Protein AF-A0A924IE80-F1 (afdb_monomer_lite)

pLDDT: mean 71.98, std 10.64, range [35.38, 88.12]

Secondary structure (DSSP, 8-state):
-HHHHHHHHHHHHHHTTTT--PPPPPPPSS-EEEEEESTTHHHHHHTT---S---EEEEEE-----S--TBTTTB-TTSEEE--SSPPEEEEESS-EEETTEEEPTTEEEEE-EEE-----

Structure (mmCIF, N/CA/C/O backbone):
data_AF-A0A924IE80-F1
#
_entry.id   AF-A0A924IE80-F1
#
loop_
_atom_site.group_PDB
_atom_site.id
_atom_site.type_symbol
_atom_site.label_atom_id
_atom_site.label_alt_id
_atom_site.label_comp_id
_atom_site.label_asym_id
_atom_site.label_entity_id
_atom_site.label_seq_id
_atom_site.pdbx_PDB_ins_code
_atom_site.Cartn_x
_atom_site.Cartn_y
_atom_site.Cartn_z
_atom_site.occupancy
_atom_site.B_iso_or_equiv
_atom_site.auth_seq_id
_atom_site.auth_comp_id
_atom_site.auth_asym_id
_atom_site.auth_atom_id
_atom_site.pdbx_PDB_model_num
ATOM 1 N N . MET A 1 1 ? 17.690 45.212 -43.911 1.00 59.78 1 MET A N 1
ATOM 2 C CA . MET A 1 1 ? 18.746 44.313 -43.384 1.00 59.78 1 MET A CA 1
ATOM 3 C C . MET A 1 1 ? 18.591 43.998 -41.893 1.00 59.78 1 MET A C 1
ATOM 5 O O . MET A 1 1 ? 18.594 42.826 -41.557 1.00 59.78 1 MET A O 1
ATOM 9 N N . LYS A 1 2 ? 18.344 44.976 -41.002 1.00 60.34 2 LYS A N 1
ATOM 10 C CA . LYS A 1 2 ? 18.160 44.726 -39.549 1.00 60.34 2 LYS A CA 1
ATOM 11 C C . LYS A 1 2 ? 17.038 43.725 -39.193 1.00 60.34 2 LYS A C 1
ATOM 13 O O . LYS A 1 2 ? 17.236 42.889 -38.327 1.00 60.34 2 LYS A O 1
ATOM 18 N N . LYS A 1 3 ? 15.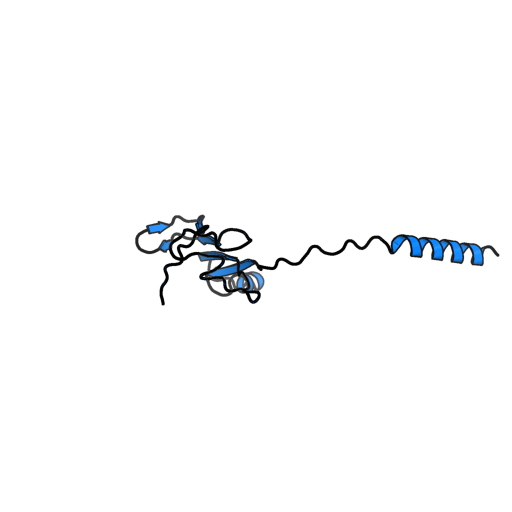898 43.750 -39.900 1.00 63.81 3 LYS A N 1
ATOM 19 C CA . LYS A 1 3 ? 14.771 42.818 -39.663 1.00 63.81 3 LYS A CA 1
ATOM 20 C C . LYS A 1 3 ? 15.092 41.357 -40.024 1.00 63.81 3 LYS A C 1
ATOM 22 O O . LYS A 1 3 ? 14.617 40.458 -39.349 1.00 63.81 3 LYS A O 1
ATOM 27 N N . ILE A 1 4 ? 15.926 41.130 -41.043 1.00 79.81 4 ILE A N 1
ATOM 28 C CA . ILE A 1 4 ? 16.344 39.781 -41.472 1.00 79.81 4 ILE A CA 1
ATOM 29 C C . ILE A 1 4 ? 17.309 39.179 -40.446 1.00 79.81 4 ILE A C 1
ATOM 31 O O . ILE A 1 4 ? 17.171 38.015 -40.088 1.00 79.81 4 ILE A O 1
ATOM 35 N N . VAL A 1 5 ? 18.224 39.995 -39.909 1.00 79.62 5 VAL A N 1
ATOM 36 C CA . VAL A 1 5 ? 19.156 39.566 -38.856 1.00 79.62 5 VAL A CA 1
ATOM 37 C C . VAL A 1 5 ? 18.403 39.155 -37.588 1.00 79.62 5 VAL A C 1
ATOM 39 O O . VAL A 1 5 ? 18.715 38.110 -37.038 1.00 79.62 5 VAL A O 1
ATOM 42 N N . VAL A 1 6 ? 17.373 39.910 -37.177 1.00 81.81 6 VAL A N 1
ATOM 43 C CA . VAL A 1 6 ? 16.555 39.600 -35.984 1.00 81.81 6 VAL A CA 1
ATOM 44 C C . VAL A 1 6 ? 15.767 38.294 -36.132 1.00 81.81 6 VAL A C 1
ATOM 46 O O . VAL A 1 6 ? 15.675 37.524 -35.180 1.00 81.81 6 VAL A O 1
ATOM 49 N N . VAL A 1 7 ? 15.220 38.014 -37.319 1.00 84.06 7 VAL A N 1
ATOM 50 C CA . VAL A 1 7 ? 14.508 36.750 -37.576 1.00 84.06 7 VAL A CA 1
ATOM 51 C C . VAL A 1 7 ? 15.475 35.565 -37.520 1.00 84.06 7 VAL A C 1
ATOM 53 O O . VAL A 1 7 ? 15.144 34.530 -36.949 1.00 84.06 7 VAL A O 1
ATOM 56 N N . PHE A 1 8 ? 16.694 35.729 -38.038 1.00 81.44 8 PHE A N 1
ATOM 57 C CA . PHE A 1 8 ? 17.689 34.660 -38.052 1.00 81.44 8 PHE A CA 1
ATOM 58 C C . PHE A 1 8 ? 18.229 34.333 -36.650 1.00 81.44 8 PHE A C 1
ATOM 60 O O . PHE A 1 8 ? 18.360 33.159 -36.306 1.00 81.44 8 PHE A O 1
ATOM 67 N N . THR A 1 9 ? 18.471 35.339 -35.799 1.00 78.44 9 THR A N 1
ATOM 68 C CA . THR A 1 9 ? 18.851 35.109 -34.392 1.00 78.44 9 THR A CA 1
ATOM 69 C C . THR A 1 9 ? 17.718 34.511 -33.565 1.00 78.44 9 THR A C 1
ATOM 71 O O . THR A 1 9 ? 17.985 33.666 -32.712 1.00 78.44 9 THR A O 1
ATOM 74 N N . LEU A 1 10 ? 16.461 34.879 -33.832 1.00 78.88 10 LEU A N 1
ATOM 75 C CA . LEU A 1 10 ? 15.306 34.286 -33.154 1.00 78.88 10 LEU A CA 1
ATOM 76 C C . LEU A 1 10 ? 15.126 32.806 -33.529 1.00 78.88 10 LEU A C 1
ATOM 78 O O . LEU A 1 10 ? 14.924 31.972 -32.650 1.00 78.88 10 LEU A O 1
ATOM 82 N N . CYS A 1 11 ? 15.269 32.456 -34.811 1.00 74.75 11 CYS A N 1
ATOM 83 C CA . CYS A 1 11 ? 15.230 31.062 -35.259 1.00 74.75 11 CYS A CA 1
ATOM 84 C C . CYS A 1 11 ? 16.367 30.225 -34.653 1.00 74.75 11 CYS A C 1
ATOM 86 O O . CYS A 1 11 ? 16.136 29.082 -34.265 1.00 74.75 11 CYS A O 1
ATOM 88 N N . PHE A 1 12 ? 17.569 30.793 -34.508 1.00 73.88 12 PHE A N 1
ATOM 89 C CA . PHE A 1 12 ? 18.700 30.097 -33.888 1.00 73.88 12 PHE A CA 1
ATOM 90 C C . PHE A 1 12 ? 18.467 29.806 -32.393 1.00 73.88 12 PHE A C 1
ATOM 92 O O . PHE A 1 12 ? 18.850 28.746 -31.905 1.00 73.88 12 PHE A O 1
ATOM 99 N N . PHE A 1 13 ? 17.771 30.698 -31.679 1.00 69.00 13 PHE A N 1
ATOM 100 C CA . PHE A 1 13 ? 17.421 30.514 -30.264 1.00 69.00 13 PHE A CA 1
ATOM 101 C C . PHE A 1 13 ? 16.353 29.429 -30.031 1.00 69.00 13 PHE A C 1
ATOM 103 O O . PHE A 1 13 ? 16.308 28.816 -28.968 1.00 69.00 13 PHE A O 1
ATOM 110 N N . ILE A 1 14 ? 15.490 29.164 -31.016 1.00 70.81 14 ILE A N 1
ATOM 111 C CA . ILE A 1 14 ? 14.446 28.131 -30.910 1.00 70.81 14 ILE A CA 1
ATOM 112 C C . ILE A 1 14 ? 15.045 26.726 -31.102 1.00 70.81 14 ILE A C 1
ATOM 114 O O . ILE A 1 14 ? 14.643 25.789 -30.414 1.00 70.81 14 ILE A O 1
ATOM 118 N N . VAL A 1 15 ? 16.048 26.575 -31.975 1.00 67.44 15 VAL A N 1
ATOM 119 C CA . VAL A 1 15 ? 16.677 25.273 -32.274 1.00 67.44 15 VAL A CA 1
ATOM 120 C C . VAL A 1 15 ? 17.494 24.730 -31.092 1.00 67.44 15 VAL A C 1
ATOM 122 O O . VAL A 1 15 ? 17.542 23.519 -30.890 1.00 67.44 15 VAL A O 1
ATOM 125 N N . THR A 1 16 ? 18.086 25.590 -30.256 1.00 63.88 16 THR A N 1
ATOM 126 C CA . THR A 1 16 ? 18.907 25.151 -29.109 1.00 63.88 16 THR A CA 1
ATOM 127 C C . THR A 1 16 ? 18.098 24.627 -27.917 1.00 63.88 16 THR A C 1
ATOM 129 O O . THR A 1 16 ? 18.657 23.937 -27.068 1.00 63.88 16 THR A O 1
ATOM 132 N N . ASN A 1 17 ? 16.786 24.883 -27.857 1.00 61.44 17 ASN A N 1
ATOM 133 C CA . ASN A 1 17 ? 15.911 24.419 -26.769 1.00 61.44 17 ASN A CA 1
ATOM 134 C C . ASN A 1 17 ? 15.269 23.036 -27.032 1.00 61.44 17 ASN A C 1
ATOM 136 O O . ASN A 1 17 ? 14.592 22.498 -26.158 1.00 61.44 17 ASN A O 1
ATOM 140 N N . GLY A 1 18 ? 15.474 22.438 -28.215 1.00 61.34 18 GLY A N 1
ATOM 141 C CA . GLY A 1 18 ? 14.833 21.174 -28.611 1.00 61.34 18 GLY A CA 1
ATOM 142 C C . GLY A 1 18 ? 15.441 19.894 -28.015 1.00 61.34 18 GLY A C 1
ATOM 143 O O . GLY A 1 18 ? 14.811 18.842 -28.080 1.00 61.34 18 GLY A O 1
ATOM 144 N N . SER A 1 19 ? 16.635 19.962 -27.416 1.00 61.88 19 SER A N 1
ATOM 145 C CA . SER A 1 19 ? 17.433 18.773 -27.055 1.00 61.88 19 SER A CA 1
ATOM 146 C C . SER A 1 19 ? 17.451 18.433 -25.558 1.00 61.88 19 SER A C 1
ATOM 148 O O . SER A 1 19 ? 18.428 17.868 -25.073 1.00 61.88 19 SER A O 1
ATOM 150 N N . ALA A 1 20 ? 16.398 18.771 -24.807 1.00 59.69 20 ALA A N 1
ATOM 151 C CA . ALA A 1 20 ? 16.344 18.557 -23.352 1.00 59.69 20 ALA A CA 1
ATOM 152 C C . ALA A 1 20 ? 15.211 17.625 -22.874 1.00 59.69 20 ALA A C 1
ATOM 154 O O . ALA A 1 20 ? 14.878 17.618 -21.689 1.00 59.69 20 ALA A O 1
ATOM 155 N N . GLN A 1 21 ? 14.601 16.826 -23.757 1.00 69.75 21 GLN A N 1
ATOM 156 C CA . GLN A 1 21 ? 13.591 15.856 -23.324 1.00 69.75 21 GLN A CA 1
ATOM 157 C C . GLN A 1 21 ? 14.270 14.621 -22.722 1.00 69.75 21 GLN A C 1
ATOM 159 O O . GLN A 1 21 ? 14.714 13.723 -23.435 1.00 69.75 21 GLN A O 1
ATOM 164 N N . ALA A 1 22 ? 14.359 14.593 -21.391 1.00 74.44 22 ALA A N 1
ATOM 165 C CA . ALA A 1 22 ? 14.688 13.384 -20.649 1.00 74.44 22 ALA A CA 1
ATOM 166 C C . ALA A 1 22 ? 13.646 12.303 -20.969 1.00 74.44 22 ALA A C 1
ATOM 168 O O . ALA A 1 22 ? 12.439 12.558 -20.919 1.00 74.44 22 ALA A O 1
ATOM 169 N N . THR A 1 23 ? 14.102 11.099 -21.311 1.00 75.12 23 THR A N 1
ATOM 170 C CA . THR A 1 23 ? 13.206 9.956 -21.479 1.00 75.12 23 THR A CA 1
ATOM 171 C C . THR A 1 23 ? 12.483 9.690 -20.158 1.00 75.12 23 THR A C 1
ATOM 173 O O . THR A 1 23 ? 13.120 9.702 -19.099 1.00 75.12 23 THR A O 1
ATOM 176 N N . PRO A 1 24 ? 11.155 9.470 -20.175 1.00 75.12 24 PRO A N 1
ATOM 177 C CA . PRO A 1 24 ? 10.445 9.124 -18.957 1.00 75.12 24 PRO A CA 1
ATOM 178 C C . PRO A 1 24 ? 11.020 7.817 -18.387 1.00 75.12 24 PRO A C 1
ATOM 180 O O . PRO A 1 24 ? 11.419 6.934 -19.157 1.00 75.12 24 PRO A O 1
ATOM 183 N N . PRO A 1 25 ? 11.083 7.677 -17.052 1.00 77.06 25 PRO A N 1
ATOM 184 C CA . PRO A 1 25 ? 11.555 6.451 -16.426 1.00 77.06 25 PRO A CA 1
ATOM 185 C C . PRO A 1 25 ? 10.693 5.263 -16.866 1.00 77.06 25 PRO A C 1
ATOM 187 O O . PRO A 1 25 ? 9.499 5.406 -17.141 1.00 77.06 25 PRO A O 1
ATOM 190 N N . ALA A 1 26 ? 11.306 4.079 -16.923 1.00 76.25 26 ALA A N 1
ATOM 191 C CA . ALA A 1 26 ? 10.603 2.856 -17.283 1.00 76.25 26 ALA A CA 1
ATOM 192 C C . ALA A 1 26 ? 9.387 2.640 -16.364 1.00 76.25 26 ALA A C 1
ATOM 194 O O . ALA A 1 26 ? 9.492 2.722 -15.140 1.00 76.25 26 ALA A O 1
ATOM 195 N N . THR A 1 27 ? 8.229 2.359 -16.961 1.00 73.44 27 THR A N 1
ATOM 196 C CA . THR A 1 27 ? 6.989 2.083 -16.230 1.00 73.44 27 THR A CA 1
ATOM 197 C C . THR A 1 27 ? 7.156 0.842 -15.350 1.00 73.44 27 THR A C 1
ATOM 199 O O . THR A 1 27 ? 7.688 -0.176 -15.802 1.00 73.44 27 THR A O 1
ATOM 202 N N . ASN A 1 28 ? 6.705 0.915 -14.092 1.00 66.12 28 ASN A N 1
ATOM 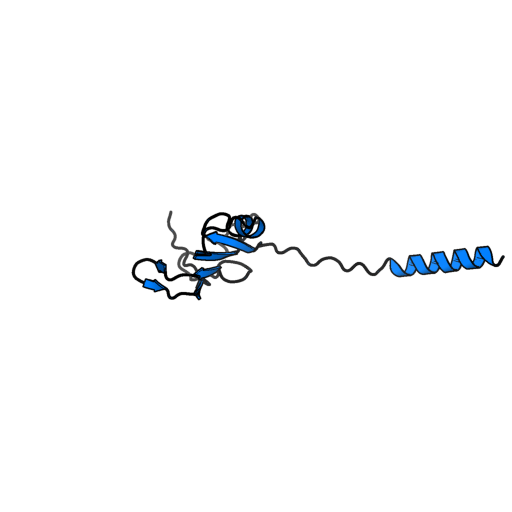203 C CA . ASN A 1 28 ? 6.774 -0.216 -13.167 1.00 66.12 28 ASN A CA 1
ATOM 204 C C . ASN A 1 28 ? 5.978 -1.410 -13.735 1.00 66.12 28 ASN A C 1
ATOM 206 O O . ASN A 1 28 ? 4.796 -1.280 -14.050 1.00 66.12 28 ASN A O 1
ATOM 210 N N . ARG A 1 29 ? 6.635 -2.571 -13.865 1.00 66.56 29 ARG A N 1
ATOM 211 C CA . ARG A 1 29 ? 6.041 -3.813 -14.395 1.00 66.56 29 ARG A CA 1
ATOM 212 C C . ARG A 1 29 ? 5.046 -4.466 -13.432 1.00 66.56 29 ARG A C 1
ATOM 214 O O . ARG A 1 29 ? 4.237 -5.283 -13.862 1.00 66.56 29 ARG A O 1
ATOM 221 N N . SER A 1 30 ? 5.110 -4.111 -12.153 1.00 69.25 30 SER A N 1
ATOM 222 C CA . SER A 1 30 ? 4.198 -4.567 -11.111 1.00 69.25 30 SER A CA 1
ATOM 223 C C . SER A 1 30 ? 3.479 -3.340 -10.546 1.00 69.25 30 SER A C 1
ATOM 225 O O . SER A 1 30 ? 4.045 -2.625 -9.722 1.00 69.25 30 SER A O 1
ATOM 227 N N . PRO A 1 31 ? 2.257 -3.020 -10.990 1.00 74.69 31 PRO A N 1
ATOM 228 C CA . PRO A 1 31 ? 1.502 -1.936 -10.381 1.00 74.69 31 PRO A CA 1
ATOM 229 C C . PRO A 1 31 ? 1.162 -2.270 -8.920 1.00 74.69 31 PRO A C 1
ATOM 231 O O . PRO A 1 31 ? 0.921 -3.429 -8.560 1.00 74.69 31 PRO A O 1
ATOM 234 N N . MET A 1 32 ? 1.157 -1.235 -8.082 1.00 79.38 32 MET A N 1
ATOM 235 C CA . MET A 1 32 ? 0.702 -1.316 -6.698 1.00 79.38 32 MET A CA 1
ATOM 236 C C . MET A 1 32 ? -0.753 -0.868 -6.614 1.00 79.38 32 MET A C 1
ATOM 238 O O . MET A 1 32 ? -1.114 0.190 -7.131 1.00 79.38 32 MET A O 1
ATOM 242 N N . ASP A 1 33 ? -1.566 -1.667 -5.936 1.00 84.62 33 ASP A N 1
ATOM 243 C CA . ASP A 1 33 ? -2.998 -1.456 -5.797 1.00 84.62 33 ASP A CA 1
ATOM 244 C C . ASP A 1 33 ? -3.386 -1.288 -4.330 1.00 84.62 33 ASP A C 1
ATOM 246 O O . ASP A 1 33 ? -2.766 -1.853 -3.428 1.00 84.62 33 ASP A O 1
ATOM 250 N N . ALA A 1 34 ? -4.459 -0.532 -4.097 1.00 87.25 34 ALA A N 1
ATOM 251 C CA . ALA A 1 34 ? -5.016 -0.329 -2.769 1.00 87.25 34 ALA A CA 1
ATOM 252 C C . ALA A 1 34 ? -6.505 -0.693 -2.725 1.00 87.25 34 ALA A C 1
ATOM 254 O O . ALA A 1 34 ? -7.306 -0.235 -3.541 1.00 87.25 34 ALA A O 1
ATOM 255 N N . GLY A 1 35 ? -6.881 -1.502 -1.738 1.00 88.06 35 GLY A N 1
ATOM 256 C CA . GLY A 1 35 ? -8.262 -1.807 -1.380 1.00 88.06 35 GLY A CA 1
ATOM 257 C C . GLY A 1 35 ? -8.686 -1.051 -0.121 1.00 88.06 35 GLY A C 1
ATOM 258 O O . GLY A 1 35 ? -7.907 -0.899 0.820 1.00 88.06 35 GLY A O 1
ATOM 259 N N . TYR A 1 36 ? -9.941 -0.607 -0.082 1.00 88.12 36 TYR A N 1
ATOM 260 C CA . TYR A 1 36 ? -10.512 0.118 1.056 1.00 88.12 36 TYR A CA 1
ATOM 261 C C . TYR A 1 36 ? -11.790 -0.557 1.542 1.00 88.12 36 TYR A C 1
ATOM 263 O O . TYR A 1 36 ? -12.606 -1.012 0.735 1.00 88.12 36 TYR A O 1
ATOM 271 N N . TYR A 1 37 ? -11.973 -0.570 2.861 1.00 85.12 37 TYR A N 1
ATOM 272 C CA . TYR A 1 37 ? -13.208 -0.996 3.505 1.00 85.12 37 TYR A CA 1
ATOM 273 C C . TYR A 1 37 ? -13.726 0.111 4.440 1.00 85.12 37 TYR A C 1
ATOM 275 O O . TYR A 1 37 ? -12.956 0.575 5.293 1.00 85.12 37 TYR A O 1
ATOM 283 N N . PRO A 1 38 ? -15.000 0.539 4.329 1.00 84.50 38 PRO A N 1
ATOM 284 C CA . PRO A 1 38 ? -16.059 0.041 3.434 1.00 84.50 38 PRO A CA 1
ATOM 285 C C . PRO A 1 38 ? -15.795 0.305 1.937 1.00 84.50 38 PRO A C 1
ATOM 287 O O . PRO A 1 38 ? -14.985 1.162 1.571 1.00 84.50 38 PRO A O 1
ATOM 290 N N . ARG A 1 39 ? -16.450 -0.471 1.056 1.00 78.56 39 ARG A N 1
ATOM 291 C CA . ARG A 1 39 ? -16.263 -0.362 -0.405 1.00 78.56 39 ARG A CA 1
ATOM 292 C C . ARG A 1 39 ? -16.572 1.075 -0.849 1.00 78.56 39 ARG A C 1
ATOM 294 O O . ARG A 1 39 ? -17.528 1.675 -0.374 1.00 78.56 39 ARG A O 1
ATOM 301 N N . ASN A 1 40 ? -15.789 1.608 -1.787 1.00 78.88 40 ASN A N 1
ATOM 302 C CA . ASN A 1 40 ? -15.943 2.959 -2.351 1.00 78.88 40 ASN A CA 1
ATOM 303 C C . ASN A 1 40 ? -15.650 4.117 -1.387 1.00 78.88 40 ASN A C 1
ATOM 305 O O . ASN A 1 40 ? -15.968 5.261 -1.704 1.00 78.88 40 ASN A O 1
ATOM 309 N N . TYR A 1 41 ? -14.979 3.860 -0.265 1.00 82.38 41 TYR A N 1
ATOM 310 C CA . TYR A 1 41 ? -14.562 4.902 0.671 1.00 82.38 41 TYR A CA 1
ATOM 311 C C . TYR A 1 41 ? -13.910 6.141 0.018 1.00 82.38 41 TYR A C 1
ATOM 313 O O . TYR A 1 41 ? -14.324 7.254 0.348 1.00 82.38 41 TYR A O 1
ATOM 321 N N . PRO A 1 42 ? -12.944 6.017 -0.924 1.00 80.69 42 PRO A N 1
ATOM 322 C CA . PRO A 1 42 ? -12.325 7.196 -1.535 1.00 80.69 42 PRO A CA 1
ATOM 323 C C . PRO A 1 42 ? -13.323 8.032 -2.342 1.00 80.69 42 PRO A C 1
ATOM 325 O O . PRO A 1 42 ? -13.290 9.256 -2.282 1.00 80.69 42 PRO 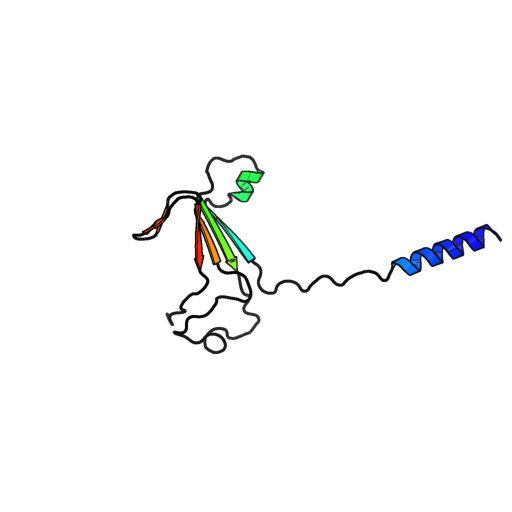A O 1
ATOM 328 N N . LEU A 1 43 ? -14.248 7.374 -3.047 1.00 81.94 43 LEU A N 1
ATOM 329 C CA . LEU A 1 43 ? -15.276 8.037 -3.850 1.00 81.94 43 LEU A CA 1
ATOM 330 C C . LEU A 1 43 ? -16.293 8.755 -2.960 1.00 81.94 43 LEU A C 1
ATOM 332 O O . LEU A 1 43 ? -16.624 9.908 -3.212 1.00 81.94 43 LEU A O 1
ATOM 336 N N . LEU A 1 44 ? -16.739 8.099 -1.886 1.00 81.75 44 LEU A N 1
ATOM 337 C CA . LEU A 1 44 ? -17.668 8.684 -0.917 1.00 81.75 44 LEU A CA 1
ATOM 338 C C . LEU A 1 44 ? -17.049 9.873 -0.174 1.00 81.75 44 LEU A C 1
ATOM 340 O O . LEU A 1 44 ? -17.757 10.829 0.129 1.00 81.75 44 LEU A O 1
ATOM 344 N N . LYS A 1 45 ? -15.733 9.835 0.078 1.00 79.12 45 LYS A N 1
ATOM 345 C CA . LYS A 1 45 ? -14.986 10.951 0.670 1.00 79.12 45 LYS A CA 1
ATOM 346 C C . LYS A 1 45 ? -14.916 12.160 -0.266 1.00 79.12 45 LYS A C 1
ATOM 348 O O . LYS A 1 45 ? -15.044 13.276 0.208 1.00 79.12 45 LYS A O 1
ATOM 353 N N . ILE A 1 46 ? -14.722 11.951 -1.569 1.00 82.31 46 ILE A N 1
ATOM 354 C CA . ILE A 1 46 ? -14.700 13.043 -2.563 1.00 82.31 46 ILE A CA 1
ATOM 355 C C . ILE A 1 46 ? -16.096 13.654 -2.748 1.00 82.31 46 ILE A C 1
ATOM 357 O O . ILE A 1 46 ? -16.224 14.838 -3.030 1.00 82.31 46 ILE A O 1
ATOM 361 N N . GLN A 1 47 ? -17.145 12.847 -2.594 1.00 83.19 47 GLN A N 1
ATOM 362 C CA . GLN A 1 47 ? -18.535 13.275 -2.760 1.00 83.19 47 GLN A CA 1
ATOM 363 C C . GLN A 1 47 ? -19.149 13.900 -1.493 1.00 83.19 47 GLN A C 1
ATOM 365 O O . GLN A 1 47 ? -20.347 14.170 -1.501 1.00 83.19 47 GLN A O 1
ATOM 370 N N . ASP A 1 48 ? -18.387 14.055 -0.400 1.00 75.94 48 ASP A N 1
ATOM 371 C CA . ASP A 1 48 ? -18.845 14.520 0.927 1.00 75.94 48 ASP A CA 1
ATOM 372 C C . 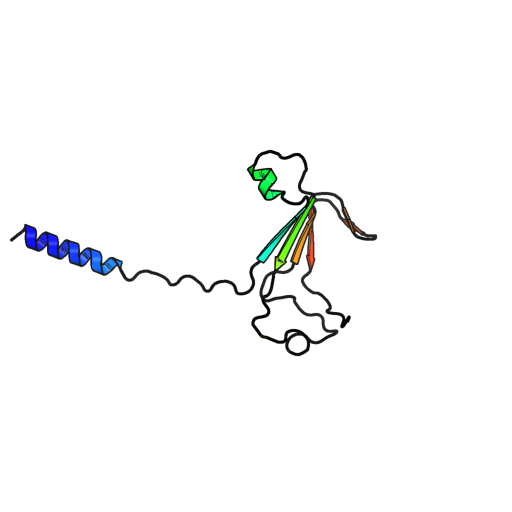ASP A 1 48 ? -20.062 13.765 1.514 1.00 75.94 48 ASP A C 1
ATOM 374 O O . ASP A 1 48 ? -20.636 14.154 2.530 1.00 75.94 48 ASP A O 1
ATOM 378 N N . LYS A 1 49 ? -20.439 12.613 0.943 1.00 72.31 49 LYS A N 1
ATOM 379 C CA . LYS A 1 49 ? -21.565 11.762 1.387 1.00 72.31 49 LYS A CA 1
ATOM 380 C C . LYS A 1 49 ? -21.152 10.781 2.479 1.00 72.31 49 LYS A C 1
ATOM 382 O O . LYS A 1 49 ? -21.526 9.606 2.481 1.00 72.31 49 LYS A O 1
ATOM 387 N N . PHE A 1 50 ? -20.292 11.230 3.373 1.00 65.44 50 PHE A N 1
ATOM 388 C CA . PHE A 1 50 ? -19.519 10.323 4.190 1.00 65.44 50 PHE A CA 1
ATOM 389 C C . PHE A 1 50 ? -20.266 9.917 5.467 1.00 65.44 50 PHE A C 1
ATOM 391 O O . PHE A 1 50 ? -20.326 10.675 6.430 1.00 65.44 50 PHE A O 1
ATOM 398 N N . SER A 1 51 ? -20.817 8.698 5.479 1.00 61.56 51 SER A N 1
ATOM 399 C CA . SER A 1 51 ? -21.544 8.153 6.638 1.00 61.56 51 SER A CA 1
ATOM 400 C C . SER A 1 51 ? -20.694 7.252 7.548 1.00 61.56 51 SER A C 1
ATOM 402 O O . SER A 1 51 ? -21.042 7.069 8.712 1.00 61.56 51 SER A O 1
ATOM 404 N N . GLU A 1 52 ? -19.588 6.670 7.063 1.00 68.12 52 GLU A N 1
ATOM 405 C CA . GLU A 1 52 ? -18.866 5.598 7.772 1.00 68.12 52 GLU A CA 1
ATOM 406 C C . GLU A 1 52 ? -17.346 5.797 7.777 1.00 68.12 52 GLU A C 1
ATOM 408 O O . GLU A 1 52 ? -16.728 6.030 6.743 1.00 68.12 52 GLU A O 1
ATOM 413 N N . ARG A 1 53 ? -16.718 5.659 8.952 1.00 74.62 53 ARG A N 1
ATOM 414 C CA . ARG A 1 53 ? -15.260 5.800 9.131 1.00 74.62 53 ARG A CA 1
ATOM 415 C C . ARG A 1 53 ? -14.489 4.690 8.416 1.00 74.62 53 ARG A C 1
ATOM 417 O O . ARG A 1 53 ? -14.959 3.558 8.350 1.00 74.62 53 ARG A O 1
ATOM 424 N N . LEU A 1 54 ? -13.258 4.991 7.980 1.00 80.69 54 LEU A N 1
ATOM 425 C CA . LEU A 1 54 ? -12.376 3.986 7.380 1.00 80.69 54 LEU A CA 1
ATOM 426 C C . LEU A 1 54 ? -12.177 2.871 8.402 1.00 80.69 54 LEU A C 1
ATOM 428 O O . LEU A 1 54 ? -11.896 3.140 9.573 1.00 80.69 54 LEU A O 1
ATOM 432 N N . LEU A 1 55 ? -12.387 1.634 7.978 1.00 83.56 55 LEU A N 1
ATOM 433 C CA . LEU A 1 55 ? -12.251 0.464 8.837 1.00 83.56 55 LEU A CA 1
ATOM 434 C C . LEU A 1 55 ? -10.892 -0.180 8.604 1.00 83.56 55 LEU A C 1
ATOM 436 O O . LEU A 1 55 ? -10.131 -0.379 9.553 1.00 83.56 55 LEU A O 1
ATOM 440 N N . ALA A 1 56 ? -10.574 -0.438 7.338 1.00 85.62 56 ALA A N 1
ATOM 441 C CA . ALA A 1 56 ? -9.311 -1.029 6.937 1.00 85.62 56 ALA A CA 1
ATOM 442 C C . ALA A 1 56 ? -8.875 -0.541 5.553 1.00 85.62 56 ALA A C 1
ATOM 444 O O . ALA A 1 56 ? -9.705 -0.228 4.692 1.00 85.62 56 ALA A O 1
ATOM 445 N N . ARG A 1 57 ? -7.562 -0.518 5.346 1.00 88.12 57 ARG A N 1
ATOM 446 C CA . ARG A 1 57 ? -6.917 -0.330 4.047 1.00 88.12 57 ARG A CA 1
ATOM 447 C C . ARG A 1 57 ? -5.949 -1.480 3.825 1.00 88.12 57 ARG A C 1
ATOM 449 O O . ARG A 1 57 ? -5.235 -1.854 4.747 1.00 88.12 57 ARG A O 1
ATOM 456 N N . ILE A 1 58 ? -5.915 -2.005 2.610 1.00 87.12 58 ILE A N 1
ATOM 457 C CA . ILE A 1 58 ? -4.906 -2.966 2.171 1.00 87.12 58 ILE A CA 1
ATOM 458 C C . ILE A 1 58 ? -4.153 -2.378 0.986 1.00 87.12 58 ILE A C 1
ATOM 460 O O . ILE A 1 58 ? -4.782 -1.869 0.063 1.00 87.12 58 ILE A O 1
ATOM 464 N N . ILE A 1 59 ? -2.829 -2.433 1.014 1.00 86.88 59 ILE A N 1
ATOM 465 C CA . ILE A 1 59 ? -1.955 -2.073 -0.100 1.00 86.88 59 ILE A CA 1
ATOM 466 C C . ILE A 1 59 ? -1.210 -3.340 -0.487 1.00 86.88 59 ILE A C 1
ATOM 468 O O . ILE A 1 59 ? -0.591 -3.979 0.360 1.00 86.88 59 ILE A O 1
ATOM 472 N N . TYR A 1 60 ? -1.324 -3.742 -1.747 1.00 81.81 60 TYR A N 1
ATOM 473 C CA . TYR A 1 60 ? -0.735 -4.979 -2.237 1.00 81.81 60 TYR A CA 1
ATOM 474 C C . TYR A 1 60 ? -0.227 -4.808 -3.664 1.00 81.81 60 TYR A C 1
ATOM 476 O O . TYR A 1 60 ? -0.790 -4.076 -4.481 1.00 81.81 60 TYR A O 1
ATOM 484 N N . SER A 1 61 ? 0.859 -5.506 -3.970 1.00 76.81 61 SER A N 1
ATOM 485 C CA . SER A 1 61 ? 1.426 -5.526 -5.314 1.00 76.81 61 SER A CA 1
ATOM 486 C C . SER A 1 61 ? 0.713 -6.566 -6.176 1.00 76.81 61 SER A C 1
ATOM 488 O O . SER A 1 61 ? 0.445 -7.678 -5.719 1.00 76.81 61 SER A O 1
ATOM 490 N N . ARG A 1 62 ? 0.431 -6.225 -7.440 1.00 75.12 62 ARG A N 1
ATOM 491 C CA . ARG A 1 62 ? -0.120 -7.155 -8.439 1.00 75.12 62 ARG A CA 1
ATOM 492 C C . ARG A 1 62 ? 0.945 -7.497 -9.483 1.00 75.12 62 ARG A C 1
ATOM 494 O O . ARG A 1 62 ? 0.998 -6.848 -10.529 1.00 75.12 62 ARG A O 1
ATOM 501 N N . PRO A 1 63 ? 1.815 -8.486 -9.222 1.00 67.88 63 PRO A N 1
ATOM 502 C CA . PRO A 1 63 ? 2.813 -8.895 -10.199 1.00 67.88 63 PRO A CA 1
ATOM 503 C C . PRO A 1 63 ? 2.128 -9.509 -11.425 1.00 67.88 63 PRO A C 1
ATOM 505 O O . PRO A 1 63 ? 1.319 -10.430 -11.306 1.00 67.88 63 PRO A O 1
ATOM 508 N N . GLN A 1 64 ? 2.442 -8.998 -12.616 1.00 67.50 64 GLN A N 1
ATOM 509 C CA . GLN A 1 64 ? 1.914 -9.547 -13.863 1.00 67.50 64 GLN A CA 1
ATOM 510 C C . GLN A 1 64 ? 2.711 -10.782 -14.294 1.00 67.50 64 GLN A C 1
ATOM 512 O O . GLN A 1 64 ? 3.945 -10.771 -14.341 1.00 67.50 64 GLN A O 1
ATOM 517 N N . VAL A 1 65 ? 1.997 -11.850 -14.656 1.00 63.84 65 VAL A N 1
ATOM 518 C CA . VAL A 1 65 ? 2.582 -13.076 -15.210 1.00 63.84 65 VAL A CA 1
ATOM 519 C C . VAL A 1 65 ? 2.955 -12.806 -16.669 1.00 63.84 65 VAL A C 1
ATOM 521 O O . VAL A 1 65 ? 2.204 -13.111 -17.589 1.00 63.84 65 VAL A O 1
ATOM 524 N N . ASN A 1 66 ? 4.105 -12.169 -16.888 1.00 63.91 66 ASN A N 1
ATOM 525 C CA . ASN A 1 66 ? 4.623 -11.806 -18.213 1.00 63.91 66 ASN A CA 1
ATOM 526 C C . ASN A 1 66 ? 5.120 -13.044 -18.986 1.00 63.91 66 ASN A C 1
ATOM 528 O O . ASN A 1 66 ? 6.317 -13.183 -19.230 1.00 63.91 66 ASN A O 1
ATOM 532 N N . ALA A 1 67 ? 4.206 -13.968 -19.307 1.00 62.19 67 ALA A N 1
ATOM 533 C CA . ALA A 1 67 ? 4.448 -15.235 -20.007 1.00 62.19 67 ALA A CA 1
ATOM 534 C C . ALA A 1 67 ? 5.500 -16.163 -19.353 1.00 62.19 67 ALA A C 1
ATOM 536 O O . ALA A 1 67 ? 6.071 -17.028 -20.014 1.00 62.19 67 ALA A O 1
ATOM 537 N N . ARG A 1 68 ? 5.766 -16.003 -18.049 1.00 63.75 68 ARG A N 1
ATOM 538 C CA . ARG A 1 68 ? 6.696 -16.846 -17.276 1.00 63.75 68 ARG A CA 1
ATOM 539 C C . ARG A 1 68 ? 5.926 -17.842 -16.420 1.00 63.75 68 ARG A C 1
ATOM 541 O O . ARG A 1 68 ? 4.952 -17.472 -15.772 1.00 63.75 68 ARG A O 1
ATOM 548 N N . VAL A 1 69 ? 6.406 -19.081 -16.356 1.00 66.06 69 VAL A N 1
ATOM 549 C CA . VAL A 1 69 ? 5.927 -20.067 -15.379 1.00 66.06 69 VAL A CA 1
ATOM 550 C C . VAL A 1 69 ? 6.511 -19.691 -14.015 1.00 66.06 69 VAL A C 1
ATOM 552 O O . VAL A 1 69 ? 7.713 -19.818 -13.795 1.00 66.06 69 VAL A O 1
ATOM 555 N N . ILE A 1 70 ? 5.679 -19.145 -13.124 1.00 65.44 70 ILE A N 1
ATOM 556 C CA . ILE A 1 70 ? 6.118 -18.642 -11.810 1.00 65.44 70 ILE A CA 1
ATOM 557 C C . ILE A 1 70 ? 6.292 -19.794 -10.815 1.00 65.44 70 ILE A C 1
ATOM 559 O O . ILE A 1 70 ? 7.326 -19.901 -10.154 1.00 65.44 70 ILE A O 1
ATOM 563 N N . PHE A 1 71 ? 5.292 -20.671 -10.733 1.00 65.62 71 PHE A N 1
ATOM 564 C CA . PHE A 1 71 ? 5.270 -21.792 -9.799 1.00 65.62 71 PHE A CA 1
ATOM 565 C C . PHE A 1 71 ? 6.016 -22.993 -10.391 1.00 65.62 71 PHE A C 1
ATOM 567 O O . PHE A 1 71 ? 5.686 -23.442 -11.487 1.00 65.62 71 PHE A O 1
ATOM 574 N N . GLY A 1 72 ? 7.041 -23.486 -9.688 1.00 62.50 72 GLY A N 1
ATOM 575 C CA . GLY A 1 72 ? 7.857 -24.628 -10.119 1.00 62.50 72 GLY A CA 1
ATOM 576 C C . GLY A 1 72 ? 9.135 -24.289 -10.900 1.00 62.50 72 GLY A C 1
ATOM 577 O O . GLY A 1 72 ? 9.907 -25.198 -11.183 1.00 62.50 72 GLY A O 1
ATOM 578 N N . ASN A 1 73 ? 9.398 -23.013 -11.220 1.00 65.69 73 ASN A N 1
ATOM 579 C CA . ASN A 1 73 ? 10.670 -22.572 -11.821 1.00 65.69 73 ASN A CA 1
ATOM 580 C C . ASN A 1 73 ? 11.356 -21.497 -10.961 1.00 65.69 73 ASN A C 1
ATOM 582 O O . ASN A 1 73 ? 12.444 -21.719 -10.444 1.00 65.69 73 ASN A O 1
ATOM 586 N N . ILE A 1 74 ? 10.691 -20.355 -10.747 1.00 64.56 74 ILE A N 1
ATOM 587 C CA . ILE A 1 74 ? 11.250 -19.236 -9.965 1.00 64.56 74 ILE A CA 1
ATOM 588 C C . ILE A 1 74 ? 10.932 -19.393 -8.475 1.00 64.56 74 ILE A C 1
ATOM 590 O O . ILE A 1 74 ? 11.739 -19.033 -7.621 1.00 64.56 74 ILE A O 1
ATOM 594 N N . ILE A 1 75 ? 9.750 -19.924 -8.161 1.00 65.94 75 ILE A N 1
ATOM 595 C CA . ILE A 1 75 ? 9.305 -20.140 -6.788 1.00 65.94 75 ILE A CA 1
ATOM 596 C C . ILE A 1 75 ? 9.141 -21.640 -6.551 1.00 65.94 75 ILE A C 1
ATOM 598 O O . ILE A 1 75 ? 8.263 -22.283 -7.134 1.00 65.94 75 ILE A O 1
ATOM 602 N N . GLU A 1 76 ? 10.014 -22.189 -5.706 1.00 66.19 76 GLU A N 1
ATOM 603 C CA . GLU A 1 76 ? 9.955 -23.578 -5.252 1.00 66.19 76 GLU A CA 1
ATOM 604 C C . GLU A 1 76 ? 8.848 -23.763 -4.202 1.00 66.19 76 GLU A C 1
ATOM 606 O O . GLU A 1 76 ? 8.712 -22.969 -3.267 1.00 66.19 76 GLU A O 1
ATOM 611 N N . TYR A 1 77 ? 8.073 -24.842 -4.331 1.00 66.94 77 TYR A N 1
ATOM 612 C CA . TYR A 1 77 ? 7.050 -25.202 -3.349 1.00 66.94 77 TYR A CA 1
ATOM 613 C C . TYR A 1 77 ? 7.681 -25.529 -1.989 1.00 66.94 77 TYR A C 1
ATOM 615 O O . TYR A 1 77 ? 8.708 -26.198 -1.909 1.00 66.94 77 TYR A O 1
ATOM 623 N N . GLY A 1 78 ? 7.057 -25.060 -0.906 1.00 64.88 78 GLY A N 1
ATOM 624 C CA . GLY A 1 78 ? 7.519 -25.326 0.462 1.00 64.88 78 GLY A CA 1
ATOM 625 C C . GLY A 1 78 ? 8.668 -24.439 0.956 1.00 64.88 78 GLY A C 1
ATOM 626 O O . GLY A 1 78 ? 9.023 -24.525 2.131 1.00 64.88 78 GLY A O 1
ATOM 627 N N . LYS A 1 79 ? 9.218 -23.548 0.118 1.00 62.06 79 LYS A N 1
ATOM 628 C CA . LYS A 1 79 ? 10.166 -22.514 0.556 1.00 62.06 79 LYS A CA 1
ATOM 629 C C . LYS A 1 79 ? 9.455 -21.191 0.835 1.00 62.06 79 LYS A C 1
ATOM 631 O O . LYS A 1 79 ? 8.475 -20.824 0.190 1.00 62.06 79 LYS A O 1
ATOM 636 N N . VAL A 1 80 ? 9.970 -20.468 1.828 1.00 63.28 80 VAL A N 1
ATOM 637 C CA . VAL A 1 80 ? 9.514 -19.117 2.164 1.00 63.28 80 VAL A CA 1
ATOM 638 C C . VAL A 1 80 ? 10.020 -18.166 1.078 1.00 63.28 80 VAL A C 1
ATOM 640 O O . VAL A 1 80 ? 11.216 -17.884 1.005 1.00 63.28 80 VAL A O 1
ATOM 643 N N . CYS A 1 81 ? 9.118 -17.678 0.227 1.00 60.12 81 CYS A N 1
ATOM 644 C CA . CYS A 1 81 ? 9.451 -16.779 -0.877 1.00 60.12 81 CYS A CA 1
ATOM 645 C C . CYS A 1 81 ? 8.853 -15.386 -0.661 1.00 60.12 81 CYS A C 1
ATOM 647 O O . CYS A 1 81 ? 7.765 -15.230 -0.101 1.00 60.12 81 CYS A O 1
ATOM 649 N N . ARG A 1 82 ? 9.585 -14.358 -1.109 1.00 61.47 82 ARG A N 1
ATOM 650 C CA . ARG A 1 82 ? 9.070 -12.985 -1.174 1.00 61.47 82 ARG A CA 1
ATOM 651 C C . ARG A 1 82 ? 8.071 -12.895 -2.322 1.00 61.47 82 ARG A C 1
ATOM 653 O O . ARG A 1 82 ? 8.375 -13.323 -3.434 1.00 61.47 82 ARG A O 1
ATOM 660 N N . LEU A 1 83 ? 6.888 -12.346 -2.058 1.00 58.78 83 LEU A N 1
ATOM 661 C CA . LEU A 1 83 ? 5.895 -12.093 -3.099 1.00 58.78 83 LEU A CA 1
ATOM 662 C C . LEU A 1 83 ? 6.209 -10.765 -3.805 1.00 58.78 83 LEU A C 1
ATOM 664 O O . LEU A 1 83 ? 5.714 -9.715 -3.410 1.00 58.78 83 LEU A O 1
ATOM 668 N N . GLY A 1 84 ? 6.997 -10.834 -4.878 1.00 56.66 84 GLY A N 1
ATOM 669 C CA . GLY A 1 84 ? 7.064 -9.784 -5.900 1.00 56.66 84 GLY A CA 1
ATOM 670 C C . GLY A 1 84 ? 8.294 -8.871 -5.878 1.00 56.66 84 GLY A C 1
ATOM 671 O O . GLY A 1 84 ? 9.075 -8.855 -4.933 1.00 56.66 84 GLY A O 1
ATOM 672 N N . ASP A 1 85 ? 8.429 -8.105 -6.965 1.00 57.00 85 ASP A N 1
ATOM 673 C CA . ASP A 1 85 ? 9.520 -7.153 -7.252 1.00 57.00 85 ASP A CA 1
ATOM 674 C C . ASP A 1 85 ? 9.351 -5.779 -6.554 1.00 57.00 85 ASP A C 1
ATOM 676 O O . ASP A 1 85 ? 10.099 -4.845 -6.833 1.00 57.00 85 ASP A O 1
ATOM 680 N N . ASN A 1 86 ? 8.356 -5.632 -5.673 1.00 64.06 86 ASN A N 1
ATOM 681 C CA . ASN A 1 86 ? 7.947 -4.367 -5.046 1.00 64.06 86 ASN A CA 1
ATOM 682 C C . ASN A 1 86 ? 7.953 -4.468 -3.499 1.00 64.06 86 ASN A C 1
ATOM 684 O O . ASN A 1 86 ? 8.598 -5.336 -2.915 1.00 64.06 86 ASN A O 1
ATOM 688 N N . GLU A 1 87 ? 7.231 -3.564 -2.830 1.00 67.25 87 GLU A N 1
ATOM 689 C CA . GLU A 1 87 ? 7.032 -3.501 -1.380 1.00 67.25 87 GLU A CA 1
ATOM 690 C C . GLU A 1 87 ? 6.061 -4.580 -0.853 1.00 67.25 87 GLU A C 1
ATOM 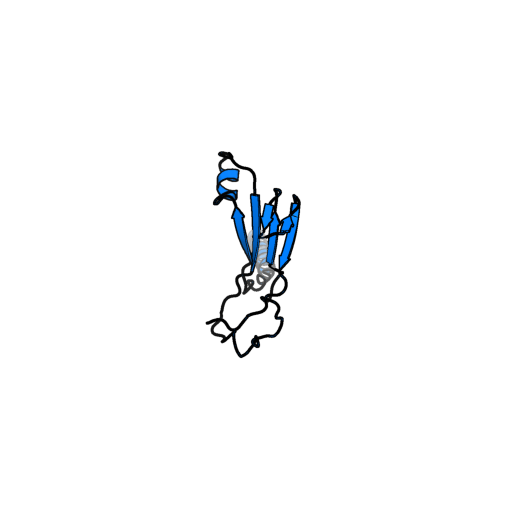692 O O . GLU A 1 87 ? 5.224 -5.120 -1.590 1.00 67.25 87 GLU A O 1
ATOM 697 N N . ALA A 1 88 ? 6.208 -4.923 0.433 1.00 71.31 88 ALA A N 1
ATOM 698 C CA . ALA A 1 88 ? 5.410 -5.944 1.108 1.00 71.31 88 ALA A CA 1
ATOM 699 C C . ALA A 1 88 ? 3.925 -5.556 1.169 1.00 71.31 88 ALA A C 1
ATOM 701 O O . ALA A 1 88 ? 3.576 -4.381 1.208 1.00 71.31 88 ALA A O 1
ATOM 702 N N . THR A 1 89 ? 3.035 -6.553 1.215 1.00 78.44 89 THR A N 1
ATOM 703 C CA . THR A 1 89 ? 1.604 -6.270 1.397 1.00 78.44 89 THR A CA 1
ATOM 704 C C . THR A 1 89 ? 1.368 -5.717 2.797 1.00 78.44 89 THR A C 1
ATOM 706 O O . THR A 1 89 ? 1.750 -6.345 3.787 1.00 78.44 89 THR A O 1
ATOM 709 N N . GLU A 1 90 ? 0.709 -4.567 2.872 1.00 83.75 90 GLU A N 1
ATOM 710 C CA . GLU A 1 90 ? 0.402 -3.866 4.113 1.00 83.75 90 GLU A CA 1
ATOM 711 C C . GLU A 1 90 ? -1.100 -3.827 4.350 1.00 83.75 90 GLU A C 1
ATOM 713 O O . GLU A 1 90 ? -1.878 -3.448 3.472 1.00 83.75 90 GLU A O 1
ATOM 718 N N . ILE A 1 91 ? -1.519 -4.187 5.561 1.00 85.12 91 ILE A N 1
ATOM 719 C CA . ILE A 1 91 ? -2.906 -4.052 5.998 1.00 85.12 91 ILE A CA 1
ATOM 720 C C . ILE A 1 91 ? -2.952 -3.122 7.200 1.00 85.12 91 ILE A C 1
ATOM 722 O O . ILE A 1 91 ? -2.426 -3.438 8.264 1.00 85.12 91 ILE A O 1
ATOM 726 N N . GLU A 1 92 ? -3.622 -1.991 7.046 1.00 87.00 92 GLU A N 1
ATOM 727 C CA . GLU A 1 92 ? -3.831 -1.015 8.105 1.00 87.00 92 GLU A CA 1
ATOM 728 C C . GLU A 1 92 ? -5.258 -1.079 8.631 1.00 87.00 92 GLU A C 1
ATOM 730 O O . GLU A 1 92 ? -6.226 -0.954 7.874 1.00 87.00 92 GLU A O 1
ATOM 735 N N . PHE A 1 93 ? -5.395 -1.188 9.950 1.00 87.44 93 PHE A N 1
ATOM 736 C CA . PHE A 1 93 ? -6.690 -1.156 10.623 1.00 87.44 93 PHE A CA 1
ATOM 737 C C . PHE A 1 93 ? -6.882 0.150 11.372 1.00 87.44 93 PHE A C 1
ATOM 739 O O . PHE A 1 93 ? -6.164 0.458 12.318 1.00 87.44 93 PHE A O 1
ATOM 746 N N . TYR A 1 94 ? -7.921 0.896 11.020 1.00 84.69 94 TYR A N 1
ATOM 747 C CA . TYR A 1 94 ? -8.240 2.181 11.647 1.00 84.69 94 TYR A CA 1
ATOM 748 C C . TYR A 1 94 ? -9.172 2.032 12.855 1.00 84.69 94 TYR A C 1
ATOM 750 O O . TYR A 1 94 ? -9.435 3.001 13.574 1.00 84.69 94 TYR A O 1
ATOM 758 N N . GLN A 1 95 ? -9.656 0.814 13.106 1.00 83.25 95 GLN A N 1
ATOM 759 C CA . GLN A 1 95 ? -10.525 0.450 14.222 1.00 83.25 95 GLN A CA 1
ATOM 760 C C . GLN A 1 95 ? -10.032 -0.843 14.877 1.00 83.25 95 GLN A C 1
ATOM 762 O O . GLN A 1 95 ? -9.206 -1.560 14.318 1.00 83.25 95 GLN A O 1
ATOM 767 N N . LYS A 1 96 ? -10.502 -1.125 16.097 1.00 81.62 96 LYS A N 1
ATOM 768 C CA . LYS A 1 96 ? -10.195 -2.396 16.764 1.00 81.62 96 LYS A CA 1
ATOM 769 C C . LYS A 1 96 ? -10.902 -3.510 15.998 1.00 81.62 96 LYS A C 1
ATOM 771 O O . LYS A 1 96 ? -12.127 -3.499 15.918 1.00 81.62 96 LYS A O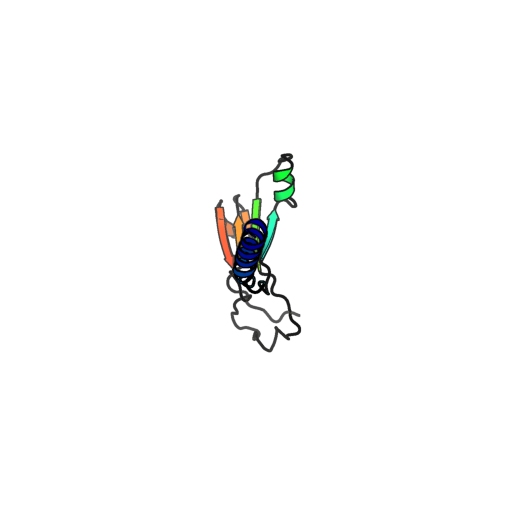 1
ATOM 776 N N . VAL A 1 97 ? -10.138 -4.455 15.467 1.00 78.50 97 VAL A N 1
ATOM 777 C CA . VAL A 1 97 ? -10.671 -5.604 14.729 1.00 78.50 97 VAL A CA 1
ATOM 778 C C . VAL A 1 97 ? -10.186 -6.901 15.362 1.00 78.50 97 VAL A C 1
ATOM 780 O O . VAL A 1 97 ? -9.136 -6.946 16.006 1.00 78.50 97 VAL A O 1
ATOM 783 N N . LYS A 1 98 ? -10.966 -7.967 15.205 1.00 80.38 98 LYS A N 1
ATOM 784 C CA . LYS A 1 98 ? -10.578 -9.318 15.610 1.00 80.38 98 LYS A CA 1
ATOM 785 C C . LYS A 1 98 ? -10.336 -10.129 14.339 1.00 80.38 98 LYS A C 1
ATOM 787 O O . LYS A 1 98 ? -11.242 -10.238 13.520 1.00 80.38 98 LYS A O 1
ATOM 792 N N . MET A 1 99 ? -9.129 -10.664 14.177 1.00 76.88 99 MET A N 1
ATOM 793 C CA . MET A 1 99 ? -8.786 -11.587 13.092 1.00 76.88 99 MET A CA 1
ATOM 794 C C . MET A 1 99 ? -8.535 -12.966 13.695 1.00 76.88 99 MET A C 1
ATOM 796 O O . MET A 1 99 ? -7.573 -13.152 14.438 1.00 76.88 99 MET A O 1
ATOM 800 N N . GLY A 1 100 ? -9.432 -13.914 13.414 1.00 80.75 100 GLY A N 1
ATOM 801 C CA . GLY A 1 100 ? -9.428 -15.223 14.069 1.00 80.75 100 GLY A CA 1
ATOM 802 C C . GLY A 1 100 ? -9.575 -15.079 15.587 1.00 80.75 100 GLY A C 1
ATOM 803 O O . GLY A 1 100 ? -10.552 -14.505 16.076 1.00 80.75 100 GLY A O 1
ATOM 804 N N . GLU A 1 101 ? -8.585 -15.561 16.335 1.00 79.44 101 GLU A N 1
ATOM 805 C CA . GLU A 1 101 ? -8.522 -15.440 17.798 1.00 79.44 101 GLU A CA 1
ATOM 806 C C . GLU A 1 101 ? -7.765 -14.190 18.275 1.00 79.44 101 GLU A C 1
ATOM 808 O O . GLU A 1 101 ? -7.935 -13.751 19.416 1.00 79.44 101 GLU A O 1
ATOM 813 N N . THR A 1 102 ? -7.001 -13.548 17.390 1.00 75.69 102 THR A N 1
ATOM 814 C CA . THR A 1 102 ? -6.111 -12.438 17.738 1.00 75.69 102 THR A CA 1
ATOM 815 C C . THR A 1 102 ? -6.844 -11.098 17.682 1.00 75.69 102 THR A C 1
ATOM 817 O O . THR A 1 102 ? -7.466 -10.724 16.682 1.00 75.69 102 THR A O 1
ATOM 820 N N . LYS A 1 103 ? -6.761 -10.332 18.777 1.00 81.25 103 LYS A N 1
ATOM 821 C CA . LYS A 1 103 ? -7.297 -8.965 18.861 1.00 81.25 103 LYS A CA 1
ATOM 822 C C . LYS A 1 103 ? -6.260 -7.970 18.350 1.00 81.25 103 LYS A C 1
ATOM 824 O O . LYS A 1 103 ? -5.178 -7.857 18.921 1.00 81.25 103 LYS A O 1
ATOM 829 N N . ILE A 1 104 ? -6.619 -7.204 17.327 1.00 79.75 104 ILE A N 1
ATOM 830 C CA . ILE A 1 104 ? -5.753 -6.190 16.730 1.00 79.75 104 ILE A CA 1
ATOM 831 C C . ILE A 1 104 ? -6.149 -4.810 17.256 1.00 79.75 104 ILE A C 1
ATOM 833 O O . ILE A 1 104 ? -7.323 -4.423 17.276 1.00 79.75 104 ILE A O 1
ATOM 837 N N . LYS A 1 105 ? -5.148 -4.071 17.746 1.00 76.00 105 LYS A N 1
ATOM 838 C CA . LYS A 1 105 ? -5.330 -2.712 18.266 1.00 76.00 105 LYS A CA 1
ATOM 839 C C . LYS A 1 105 ? -5.653 -1.746 17.121 1.00 76.00 105 LYS A C 1
ATOM 841 O O . LYS A 1 105 ? -5.343 -1.989 15.962 1.00 76.00 105 LYS A O 1
ATOM 846 N N . LYS A 1 106 ? -6.279 -0.624 17.473 1.00 75.50 106 LYS A N 1
ATOM 847 C CA . LYS A 1 106 ? -6.531 0.478 16.541 1.00 75.50 106 LYS A CA 1
ATOM 848 C C . LYS A 1 106 ? -5.197 1.010 15.994 1.00 75.50 106 LYS A C 1
ATOM 850 O O . LYS A 1 106 ? -4.266 1.157 16.779 1.00 75.50 106 LYS A O 1
ATOM 855 N N . ALA A 1 107 ? -5.154 1.345 14.706 1.00 72.62 107 ALA A N 1
ATOM 856 C CA . ALA A 1 107 ? -3.975 1.826 13.977 1.00 72.62 107 ALA A CA 1
ATOM 857 C C . ALA A 1 107 ? -2.822 0.809 13.899 1.00 72.62 107 ALA A C 1
ATOM 859 O O . ALA A 1 107 ? -1.655 1.185 13.914 1.00 72.62 107 ALA A O 1
ATOM 860 N N . ALA A 1 108 ? -3.143 -0.485 13.842 1.00 73.88 108 ALA A N 1
ATOM 861 C CA . ALA A 1 108 ? -2.139 -1.512 13.600 1.00 73.88 108 ALA A CA 1
ATOM 862 C C . ALA A 1 108 ? -1.903 -1.686 12.096 1.00 73.88 108 ALA A C 1
ATOM 864 O O . ALA A 1 108 ? -2.865 -1.853 11.341 1.00 73.88 108 ALA A O 1
ATOM 865 N N . THR A 1 109 ? -0.630 -1.702 11.705 1.00 75.75 109 THR A N 1
ATOM 866 C CA . THR A 1 109 ? -0.173 -2.088 10.367 1.00 75.75 109 THR A CA 1
ATOM 867 C C . THR A 1 109 ? 0.380 -3.504 10.437 1.00 75.75 109 THR A C 1
ATOM 869 O O . THR A 1 109 ? 1.308 -3.777 11.201 1.00 75.75 109 THR A O 1
ATOM 872 N N . LEU A 1 110 ? -0.207 -4.419 9.673 1.00 76.19 110 LEU A N 1
ATOM 873 C CA . LEU A 1 110 ? 0.332 -5.756 9.466 1.00 76.19 110 LEU A CA 1
ATOM 874 C C . LEU A 1 110 ? 1.118 -5.772 8.162 1.00 76.19 110 LEU A C 1
ATOM 876 O O . LEU A 1 110 ? 0.563 -5.469 7.109 1.00 76.19 110 LEU A O 1
ATOM 880 N N . TYR A 1 111 ? 2.377 -6.184 8.246 1.00 71.88 111 TYR A N 1
ATOM 881 C CA . TYR A 1 111 ? 3.217 -6.442 7.086 1.00 71.88 111 TYR A CA 1
ATOM 882 C C . TYR A 1 111 ? 3.185 -7.934 6.775 1.00 71.88 111 TYR A C 1
ATOM 884 O O . TYR A 1 111 ? 3.474 -8.763 7.640 1.00 71.88 111 TYR A O 1
ATOM 892 N N . MET A 1 112 ? 2.875 -8.277 5.529 1.00 69.25 112 MET A N 1
ATOM 893 C CA . MET A 1 112 ? 2.968 -9.635 4.996 1.00 69.25 112 MET A CA 1
ATOM 894 C C . MET A 1 112 ? 4.071 -9.690 3.928 1.00 69.25 112 MET A C 1
ATOM 896 O O . MET A 1 112 ? 3.785 -9.603 2.733 1.00 69.25 112 MET A O 1
ATOM 900 N N . PRO A 1 113 ? 5.349 -9.801 4.342 1.00 61.16 113 PRO A N 1
ATOM 901 C CA . PRO A 1 113 ? 6.481 -9.858 3.415 1.00 61.16 113 PRO A CA 1
ATOM 902 C C . PRO A 1 113 ? 6.693 -11.240 2.782 1.00 61.16 113 PRO A C 1
ATOM 904 O O . PRO A 1 113 ? 7.367 -11.351 1.758 1.00 61.16 113 PRO A O 1
ATOM 907 N N . PHE A 1 114 ? 6.142 -12.295 3.384 1.00 57.03 114 PHE A N 1
ATOM 908 C CA . PHE A 1 114 ? 6.344 -13.670 2.949 1.00 57.03 114 PHE A CA 1
ATOM 909 C C . PHE A 1 114 ? 5.028 -14.437 2.989 1.00 57.03 114 PHE A C 1
ATOM 911 O O . PHE A 1 114 ? 4.299 -14.376 3.980 1.00 57.03 114 PHE A O 1
ATOM 918 N N . LEU A 1 115 ? 4.754 -15.184 1.924 1.00 58.19 115 LEU A N 1
ATOM 919 C CA . LEU A 1 115 ? 3.677 -16.161 1.891 1.00 58.19 115 LEU A CA 1
ATOM 920 C C . LEU A 1 115 ? 4.297 -17.518 1.579 1.00 58.19 115 LEU A C 1
ATOM 922 O O . LEU A 1 115 ? 5.024 -17.666 0.596 1.00 58.19 115 LEU A O 1
ATOM 926 N N . THR A 1 116 ? 4.012 -18.513 2.410 1.00 52.69 116 THR A N 1
ATOM 927 C CA . THR A 1 116 ? 4.341 -19.895 2.076 1.00 52.69 116 THR A CA 1
ATOM 928 C C . THR A 1 116 ? 3.321 -20.363 1.050 1.00 52.69 116 THR A C 1
ATOM 930 O O . THR A 1 116 ? 2.145 -20.523 1.373 1.00 52.69 116 THR A O 1
ATOM 933 N N . ILE A 1 117 ? 3.753 -20.562 -0.195 1.00 54.12 117 ILE A N 1
ATOM 934 C CA . ILE A 1 117 ? 2.915 -21.203 -1.208 1.00 54.12 117 ILE A CA 1
ATOM 935 C C . ILE A 1 117 ? 2.861 -22.685 -0.845 1.00 54.12 117 ILE A C 1
ATOM 937 O O . ILE A 1 117 ? 3.778 -23.455 -1.142 1.00 54.12 117 ILE A O 1
ATOM 941 N N . THR A 1 118 ? 1.805 -23.081 -0.139 1.00 49.28 118 THR A N 1
ATOM 942 C CA . THR A 1 118 ? 1.481 -24.494 0.033 1.00 49.28 118 THR A CA 1
ATOM 943 C C . THR A 1 118 ? 0.953 -25.000 -1.301 1.00 49.28 118 THR A C 1
ATOM 945 O O . THR A 1 118 ? 0.003 -24.432 -1.838 1.00 49.28 118 THR A O 1
ATOM 948 N N . SER A 1 119 ? 1.579 -26.037 -1.857 1.00 42.03 119 SER A N 1
ATOM 949 C CA . SER A 1 119 ? 1.061 -26.756 -3.022 1.00 42.03 119 SER A CA 1
ATOM 950 C C . SER A 1 119 ? -0.333 -27.284 -2.677 1.00 42.03 119 SER A C 1
ATOM 952 O O . SER A 1 119 ? -0.462 -28.223 -1.893 1.00 42.03 119 SER A O 1
ATOM 954 N N . GLY A 1 120 ? -1.362 -26.605 -3.174 1.00 40.56 120 GLY A N 1
ATOM 955 C CA . GLY A 1 120 ? -2.737 -26.780 -2.720 1.00 40.56 120 GLY A CA 1
ATOM 956 C C . GLY A 1 120 ? -3.762 -26.435 -3.792 1.00 40.56 120 GLY A C 1
ATOM 957 O O . GLY A 1 120 ? -4.620 -25.593 -3.552 1.00 40.56 120 GLY A O 1
ATOM 958 N N . CYS A 1 121 ? -3.615 -27.016 -4.984 1.00 35.38 121 CYS A N 1
ATOM 959 C CA . CYS A 1 121 ? -4.591 -27.915 -5.610 1.00 35.38 121 CYS A CA 1
ATOM 960 C C . CYS A 1 121 ? -3.900 -28.661 -6.757 1.00 35.38 121 CYS A C 1
ATOM 962 O O . CYS A 1 121 ? -3.044 -28.029 -7.418 1.00 35.38 121 CYS A O 1
#

Foldseek 3Di:
DVVVVVVVVVVVVVVVVPPPDDDPPDDDQKDKDKDWPPHCVVVCVVVVVDDDDTFKMKIDIHHDPPVDDCEPPVDDAQDWDFPDPDAFIKMFGQCFDDDPPDTDHHGDIDTDRTDRPHPDD

Radius of gyration: 26.02 Å; chains: 1; bounding box: 41×73×62 Å

Sequence (121 aa):
MKKIVVVFTLCFFIVTNGSAQATPPATNRSPMDAGYYPRNYPLLKIQDKFSERLLARIIYSRPQVNARVIFGNIIEYGKVCRLGDNEATEIEFYQKVKMGETKIKKAATLYMPFLTITSGC